Protein AF-A0A933QBC9-F1 (afdb_monomer_lite)

Foldseek 3Di:
DVVVVVVVVVVVVVVCVVCPPVNNVVVVVVVVVVVVVVVVVVVVVVCVVVQCFDDAPNDTDGPVRLVVVLVVLVVCVVVVVDDDDLSNVQSNCCVPVNPPDDRDPPDPDDDPDDD

Structure (mmCIF, N/CA/C/O backbone):
data_AF-A0A933QBC9-F1
#
_entry.id   AF-A0A933QBC9-F1
#
loop_
_atom_site.group_PDB
_atom_site.id
_atom_site.type_symbol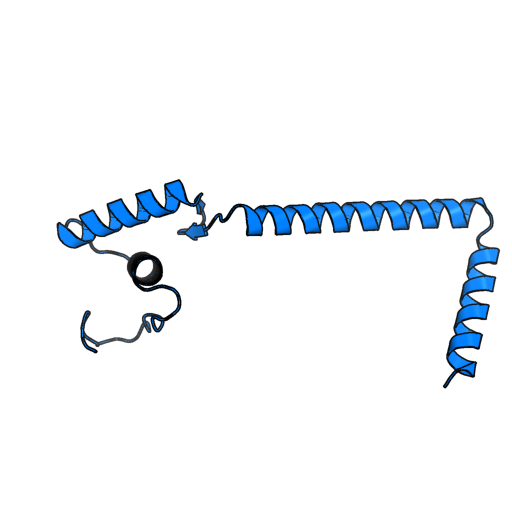
_atom_site.label_atom_id
_atom_site.label_alt_id
_atom_site.label_comp_id
_atom_site.label_asym_id
_atom_site.label_entity_id
_atom_site.label_seq_id
_atom_site.pdbx_PDB_ins_code
_atom_site.Cartn_x
_atom_site.Cartn_y
_atom_site.Cartn_z
_atom_site.occupancy
_atom_site.B_iso_or_equiv
_atom_site.auth_seq_id
_atom_site.auth_comp_id
_atom_site.auth_asym_id
_atom_site.auth_atom_id
_atom_site.pdbx_PDB_model_num
ATOM 1 N N . MET A 1 1 ? 40.484 -6.076 -9.905 1.00 56.25 1 MET A N 1
ATOM 2 C CA . MET A 1 1 ? 39.014 -5.881 -9.936 1.00 56.25 1 MET A CA 1
ATOM 3 C C . MET A 1 1 ? 38.585 -4.554 -10.576 1.00 56.25 1 MET A C 1
ATOM 5 O O . MET A 1 1 ? 37.395 -4.387 -10.779 1.00 56.25 1 MET A O 1
ATOM 9 N N . SER A 1 2 ? 39.507 -3.646 -10.932 1.00 67.56 2 SER A N 1
ATOM 10 C CA . SER A 1 2 ? 39.211 -2.350 -11.572 1.00 67.56 2 SER A CA 1
ATOM 11 C C . SER A 1 2 ? 39.037 -2.433 -13.094 1.00 67.56 2 SER A C 1
ATOM 13 O O . SER A 1 2 ? 38.033 -1.966 -13.609 1.00 67.56 2 SER A O 1
A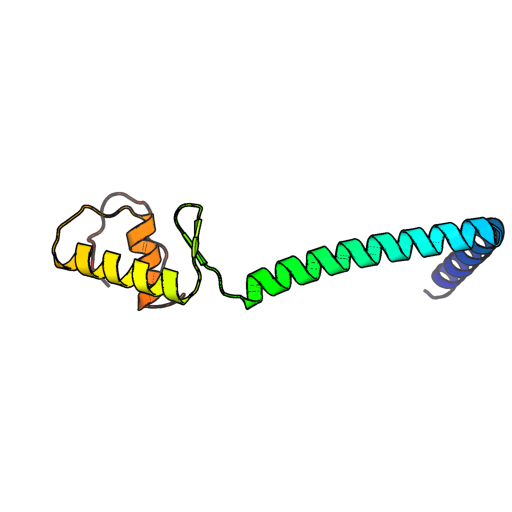TOM 15 N N . ALA A 1 3 ? 39.924 -3.147 -13.797 1.00 73.94 3 ALA A N 1
ATOM 16 C CA . ALA A 1 3 ? 39.952 -3.167 -15.268 1.00 73.94 3 ALA A CA 1
ATOM 17 C C . ALA A 1 3 ? 38.644 -3.630 -15.942 1.00 73.94 3 ALA A C 1
ATOM 19 O O . ALA A 1 3 ? 38.320 -3.192 -17.040 1.00 73.94 3 ALA A O 1
ATOM 20 N N . TRP A 1 4 ? 37.877 -4.506 -15.287 1.00 79.88 4 TRP A N 1
ATOM 21 C CA . TRP A 1 4 ? 36.575 -4.942 -15.793 1.00 79.88 4 TRP A CA 1
ATOM 22 C C . TRP A 1 4 ? 35.519 -3.834 -15.669 1.00 79.88 4 TRP A C 1
ATOM 24 O O . TRP A 1 4 ? 34.773 -3.604 -16.612 1.00 79.88 4 TRP A O 1
ATOM 34 N N . PHE A 1 5 ? 35.492 -3.100 -14.551 1.00 77.75 5 PHE A N 1
ATOM 35 C CA . PHE A 1 5 ? 34.602 -1.946 -14.373 1.00 77.75 5 PHE A CA 1
ATOM 36 C C . PHE A 1 5 ? 34.944 -0.806 -15.336 1.00 77.75 5 PHE A C 1
ATOM 38 O O . PHE A 1 5 ? 34.040 -0.211 -15.918 1.00 77.75 5 PHE A O 1
ATOM 45 N N . ASP A 1 6 ? 36.235 -0.554 -15.547 1.00 82.38 6 ASP A N 1
ATOM 46 C CA . ASP A 1 6 ? 36.709 0.479 -16.470 1.00 82.38 6 ASP A CA 1
ATOM 47 C C . ASP A 1 6 ? 36.311 0.155 -17.922 1.00 82.38 6 ASP A C 1
ATOM 49 O O . ASP A 1 6 ? 35.826 1.027 -18.644 1.00 82.38 6 ASP A O 1
ATOM 53 N N . ALA A 1 7 ? 36.416 -1.120 -18.323 1.00 82.88 7 ALA A N 1
ATOM 54 C CA . ALA A 1 7 ? 35.992 -1.587 -19.642 1.00 82.88 7 ALA A CA 1
ATOM 55 C C . ALA A 1 7 ? 34.479 -1.428 -19.860 1.00 82.88 7 ALA A C 1
ATOM 57 O O . ALA A 1 7 ? 34.056 -0.959 -20.915 1.00 82.88 7 ALA A O 1
ATOM 58 N N . TRP A 1 8 ? 33.654 -1.754 -18.859 1.00 84.88 8 TRP A N 1
ATOM 59 C CA . TRP A 1 8 ? 32.207 -1.526 -18.942 1.00 84.88 8 TRP A CA 1
ATOM 60 C C . TRP A 1 8 ? 31.850 -0.041 -18.993 1.00 84.88 8 TRP A C 1
ATOM 62 O O . TRP A 1 8 ? 30.967 0.340 -19.758 1.00 84.88 8 TRP A O 1
ATOM 72 N N . GLY A 1 9 ? 32.546 0.801 -18.226 1.00 84.00 9 GLY A N 1
ATOM 73 C CA . GLY A 1 9 ? 32.350 2.250 -18.255 1.00 84.00 9 GLY A CA 1
ATOM 74 C C . GLY A 1 9 ? 32.628 2.851 -19.634 1.00 84.00 9 GLY A C 1
ATOM 75 O O . GLY A 1 9 ? 31.824 3.641 -20.129 1.00 84.00 9 GLY A O 1
ATOM 76 N N . GLN A 1 10 ? 33.717 2.429 -20.286 1.00 85.00 10 GLN A N 1
ATOM 77 C CA . GLN A 1 10 ? 34.047 2.858 -21.650 1.00 85.00 10 GLN A CA 1
ATOM 78 C C . GLN A 1 10 ? 32.997 2.404 -22.668 1.00 85.00 10 GLN A C 1
ATOM 80 O O . GLN A 1 10 ? 32.510 3.222 -23.444 1.00 85.00 10 GLN A O 1
ATOM 85 N N . LEU A 1 11 ? 32.574 1.139 -22.609 1.00 87.69 11 LEU A N 1
ATOM 86 C CA . LEU A 1 11 ? 31.583 0.570 -23.531 1.00 87.69 11 LEU A CA 1
ATOM 87 C C . LEU A 1 11 ? 30.214 1.262 -23.408 1.00 87.69 11 LEU A C 1
ATOM 89 O O . LEU A 1 11 ? 29.559 1.553 -24.409 1.00 87.69 11 LEU A O 1
ATOM 93 N N . ILE A 1 12 ? 29.801 1.583 -22.178 1.00 85.56 12 ILE A N 1
ATOM 94 C CA . ILE A 1 12 ? 28.576 2.347 -21.907 1.00 85.56 12 ILE A CA 1
ATOM 95 C C . ILE A 1 12 ? 28.713 3.785 -22.413 1.00 85.56 12 ILE A C 1
ATOM 97 O O . ILE A 1 12 ? 27.760 4.313 -22.980 1.00 85.56 12 ILE A O 1
ATOM 101 N N . GLY A 1 13 ? 29.880 4.412 -22.240 1.00 82.44 13 GLY A N 1
ATOM 102 C CA . GLY A 1 13 ? 30.153 5.759 -22.740 1.00 82.44 13 GLY A CA 1
ATOM 103 C C . GLY A 1 13 ? 30.102 5.843 -24.266 1.00 82.44 13 GLY A C 1
ATOM 104 O O . GLY A 1 13 ? 29.428 6.712 -24.817 1.00 82.44 13 GLY A O 1
ATOM 105 N N . GLU A 1 14 ? 30.748 4.914 -24.967 1.00 86.06 14 GLU A N 1
ATOM 106 C CA . GLU A 1 14 ? 30.728 4.851 -26.433 1.00 86.06 14 GLU A CA 1
ATOM 107 C C . GLU A 1 14 ? 29.319 4.596 -26.974 1.00 86.06 14 GLU A C 1
ATOM 109 O O . GLU A 1 14 ? 28.860 5.295 -27.883 1.00 86.06 14 GLU A O 1
ATOM 114 N N . TRP A 1 15 ? 28.588 3.661 -26.363 1.00 87.38 15 TRP A N 1
ATOM 115 C CA . TRP A 1 15 ? 27.182 3.430 -26.681 1.00 87.38 15 TRP A CA 1
ATOM 116 C C . TRP A 1 15 ? 26.332 4.682 -26.427 1.00 87.38 15 TRP A C 1
ATOM 118 O O . TRP A 1 15 ? 25.535 5.074 -27.282 1.00 87.38 15 TRP A O 1
ATOM 128 N N . TRP A 1 16 ? 26.547 5.361 -25.299 1.00 84.81 16 TRP A N 1
ATOM 129 C CA . TRP A 1 16 ? 25.858 6.602 -24.958 1.00 84.81 16 TRP A CA 1
ATOM 130 C C . TRP A 1 16 ? 26.088 7.681 -26.019 1.00 84.81 16 TRP A C 1
ATOM 132 O O . TRP A 1 16 ? 25.141 8.318 -26.481 1.00 84.81 16 TRP A O 1
ATOM 142 N N . HIS A 1 17 ? 27.330 7.859 -26.468 1.00 82.50 17 HIS A N 1
ATOM 143 C CA . HIS A 1 17 ? 27.669 8.800 -27.535 1.00 82.50 17 HIS A CA 1
ATOM 144 C C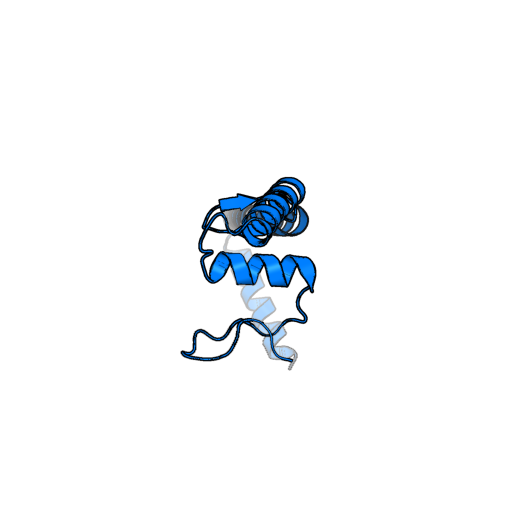 . HIS A 1 17 ? 27.103 8.393 -28.906 1.00 82.50 17 HIS A C 1
ATOM 146 O O . HIS A 1 17 ? 26.716 9.272 -29.678 1.00 82.50 17 HIS A O 1
ATOM 152 N N . SER A 1 18 ? 26.962 7.091 -29.184 1.00 86.06 18 SER A N 1
ATOM 153 C CA . SER A 1 18 ? 26.407 6.579 -30.449 1.00 86.06 18 SER A CA 1
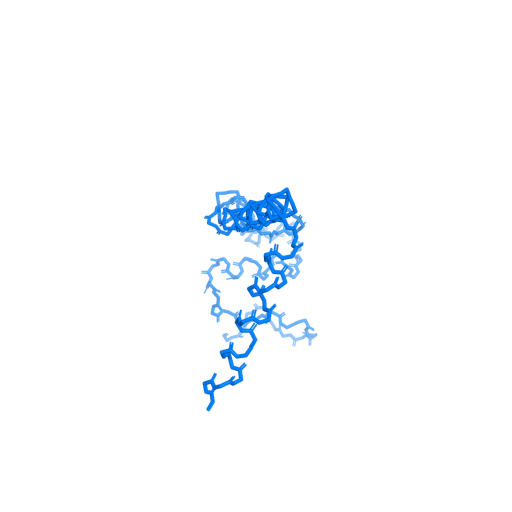ATOM 154 C C . SER A 1 18 ? 24.929 6.929 -30.681 1.00 86.06 18 SER A C 1
ATOM 156 O O . SER A 1 18 ? 24.485 7.012 -31.824 1.00 86.06 18 SER A O 1
ATOM 158 N N . LEU A 1 19 ? 24.173 7.202 -29.613 1.00 78.25 19 LEU A N 1
ATOM 159 C CA . LEU A 1 19 ? 22.753 7.577 -29.670 1.00 78.25 19 LEU A CA 1
ATOM 160 C C . LEU A 1 19 ? 22.509 8.991 -30.236 1.00 78.25 19 LEU A C 1
ATOM 162 O O . LEU A 1 19 ? 21.378 9.329 -30.596 1.00 78.25 19 LEU A O 1
ATOM 166 N N . GLY A 1 20 ? 23.552 9.828 -30.314 1.00 83.25 20 GLY A N 1
ATOM 167 C CA . GLY A 1 20 ? 23.456 11.229 -30.728 1.00 83.25 20 GLY A CA 1
ATOM 168 C C . GLY A 1 20 ? 22.670 12.117 -29.748 1.00 83.25 20 GLY A C 1
ATOM 169 O O . GLY A 1 20 ? 22.028 11.646 -28.811 1.00 83.25 20 GLY A O 1
ATOM 170 N N . LEU A 1 21 ? 22.691 13.438 -29.968 1.00 81.88 21 LEU A N 1
ATOM 171 C CA . LEU A 1 21 ? 22.093 14.421 -29.043 1.00 81.88 21 LEU A CA 1
ATOM 172 C C . LEU A 1 21 ? 20.586 14.209 -28.804 1.00 81.88 21 LEU A C 1
ATOM 174 O O . LEU A 1 21 ? 20.116 14.384 -27.684 1.00 81.88 21 LEU A O 1
ATOM 178 N N . ARG A 1 22 ? 19.823 13.812 -29.834 1.00 82.19 22 ARG A N 1
ATOM 179 C CA . ARG A 1 22 ? 18.381 13.527 -29.692 1.00 82.19 22 ARG A CA 1
ATOM 180 C C . ARG A 1 22 ? 18.115 12.244 -28.907 1.00 82.19 22 ARG A C 1
ATOM 182 O O . ARG A 1 22 ? 17.322 12.282 -27.975 1.00 82.19 22 ARG A O 1
ATOM 189 N N . GLY A 1 23 ? 18.804 11.146 -29.231 1.00 82.44 23 GLY A N 1
ATOM 190 C CA . GLY A 1 23 ? 18.615 9.866 -28.542 1.00 82.44 23 GLY A CA 1
ATOM 191 C C . GLY A 1 23 ? 19.007 9.932 -27.065 1.00 82.44 23 GLY A C 1
ATOM 192 O O . GLY A 1 23 ? 18.302 9.393 -26.215 1.00 82.44 23 GLY A O 1
ATOM 193 N N . GLN A 1 24 ? 20.073 10.671 -26.739 1.00 86.81 24 GLN A N 1
ATOM 194 C CA . GLN A 1 24 ? 20.453 10.949 -25.351 1.00 86.81 24 GLN A CA 1
ATOM 195 C C . GLN A 1 24 ? 19.386 11.759 -24.606 1.00 86.81 24 GLN A C 1
ATOM 197 O O . GLN A 1 24 ? 19.086 11.456 -23.453 1.00 86.81 24 GLN A O 1
ATOM 202 N N . ASN A 1 25 ? 18.804 12.775 -25.251 1.00 87.88 25 ASN A N 1
ATOM 203 C CA . ASN A 1 25 ? 17.782 13.618 -24.632 1.00 87.88 25 ASN A CA 1
ATOM 204 C C . ASN A 1 25 ? 16.475 12.845 -24.379 1.00 87.88 25 ASN A C 1
ATOM 206 O O . ASN A 1 25 ? 15.895 12.957 -23.301 1.00 87.88 25 ASN A O 1
ATOM 210 N N . ASP A 1 26 ? 16.050 12.003 -25.324 1.00 87.94 26 ASP A N 1
ATOM 211 C CA . ASP A 1 26 ? 14.867 11.143 -25.168 1.00 87.94 26 ASP A CA 1
ATOM 212 C C . ASP A 1 26 ? 15.070 10.090 -24.062 1.00 87.94 26 ASP A C 1
ATOM 214 O O . ASP A 1 26 ? 14.169 9.831 -23.256 1.00 87.94 26 ASP A O 1
ATOM 218 N N . LEU A 1 27 ? 16.277 9.523 -23.949 1.00 87.62 27 LEU A N 1
ATOM 219 C CA . LEU A 1 27 ? 16.635 8.629 -22.844 1.00 87.62 27 LEU A CA 1
ATOM 220 C C . LEU A 1 27 ? 16.638 9.354 -21.494 1.00 87.62 27 LEU A C 1
ATOM 222 O O . LEU A 1 27 ? 16.095 8.844 -20.516 1.00 87.62 27 LEU A O 1
ATOM 226 N N . TRP A 1 28 ? 17.174 10.571 -21.428 1.00 89.19 28 TRP A N 1
ATOM 227 C CA . TRP A 1 28 ? 17.112 11.380 -20.210 1.00 89.19 28 TRP A CA 1
ATOM 228 C C . TRP A 1 28 ? 15.679 11.705 -19.795 1.00 89.19 28 TRP A C 1
ATOM 230 O O . TRP A 1 28 ? 15.335 11.587 -18.617 1.00 89.19 28 TRP A O 1
ATOM 240 N N . LEU A 1 29 ? 14.825 12.062 -20.756 1.00 90.56 29 LEU A N 1
ATOM 241 C CA . LEU A 1 29 ? 13.410 12.324 -20.509 1.00 90.56 29 LEU A CA 1
ATOM 242 C C . LEU A 1 29 ? 12.690 11.077 -19.996 1.00 90.56 29 LEU A C 1
ATOM 244 O O . LEU A 1 29 ? 11.939 11.162 -19.026 1.00 90.56 29 LEU A O 1
ATOM 248 N N . THR A 1 30 ? 12.931 9.914 -20.601 1.00 90.62 30 THR A N 1
ATOM 249 C CA . THR A 1 30 ? 12.320 8.653 -20.151 1.00 90.62 30 THR A CA 1
ATOM 250 C C . THR A 1 30 ? 12.805 8.240 -18.762 1.00 90.62 30 THR A C 1
ATOM 252 O O . THR A 1 30 ? 11.980 7.861 -17.931 1.00 90.62 30 THR A O 1
ATOM 255 N N . ILE A 1 31 ? 14.096 8.398 -18.451 1.00 93.06 31 ILE A N 1
ATOM 256 C CA . ILE A 1 31 ? 14.631 8.189 -17.094 1.00 93.06 31 ILE A CA 1
ATOM 257 C C . ILE A 1 31 ? 13.956 9.141 -16.099 1.00 93.06 31 ILE A C 1
ATOM 259 O O . ILE A 1 31 ? 13.514 8.702 -15.036 1.00 93.06 31 ILE A O 1
ATOM 263 N N . GLY A 1 32 ? 13.821 10.423 -16.449 1.00 90.31 32 GLY A N 1
ATOM 264 C CA . GLY A 1 32 ? 13.130 11.417 -15.626 1.00 90.31 32 GLY A CA 1
ATOM 265 C C . GLY A 1 32 ? 11.667 11.049 -15.364 1.00 90.31 32 GLY A C 1
ATOM 266 O O . GLY A 1 32 ? 11.203 11.114 -14.225 1.00 90.31 32 GLY A O 1
ATOM 267 N N . TRP A 1 33 ? 10.956 10.579 -16.389 1.00 93.50 33 TRP A N 1
ATOM 268 C CA . TRP A 1 33 ? 9.583 10.084 -16.265 1.00 93.50 33 TRP A CA 1
ATOM 269 C C . TRP A 1 33 ? 9.476 8.869 -15.346 1.00 93.50 33 TRP A C 1
ATOM 271 O O . TRP A 1 33 ? 8.628 8.847 -14.453 1.00 93.50 33 TRP A O 1
ATOM 281 N N . VAL A 1 34 ? 10.344 7.873 -15.519 1.00 92.94 34 VAL A N 1
ATOM 282 C CA . VAL A 1 34 ? 10.368 6.681 -14.659 1.00 92.94 34 VAL A CA 1
ATOM 283 C C . VAL A 1 34 ? 10.671 7.071 -13.211 1.00 92.94 34 VAL A C 1
ATOM 285 O O . VAL A 1 34 ? 9.988 6.607 -12.297 1.00 92.94 34 VAL A O 1
ATOM 288 N N . ALA A 1 35 ? 11.636 7.967 -12.993 1.00 91.88 35 ALA A N 1
ATOM 289 C CA . ALA A 1 35 ? 11.967 8.480 -11.668 1.00 91.88 35 ALA A CA 1
ATOM 290 C C . ALA A 1 35 ? 10.779 9.210 -11.022 1.00 91.88 35 ALA A C 1
ATOM 292 O O . ALA A 1 35 ? 10.488 8.971 -9.852 1.00 91.88 35 ALA A O 1
ATOM 293 N N . LEU A 1 36 ? 10.042 10.032 -11.778 1.00 93.44 36 LEU A N 1
ATOM 294 C CA . LEU A 1 36 ? 8.831 10.707 -11.299 1.00 93.44 36 LEU A CA 1
ATOM 295 C C . LEU A 1 36 ? 7.724 9.720 -10.915 1.00 93.44 36 LEU A C 1
ATOM 297 O O . LEU A 1 36 ? 7.098 9.881 -9.868 1.00 93.44 36 LEU A O 1
ATOM 301 N N . VAL A 1 37 ? 7.496 8.679 -11.720 1.00 93.50 37 VAL A N 1
ATOM 302 C CA . VAL A 1 37 ? 6.505 7.635 -11.413 1.00 93.50 37 VAL A CA 1
ATOM 303 C C . VAL A 1 37 ? 6.891 6.875 -10.145 1.00 93.50 37 VAL A C 1
ATOM 305 O O . VAL A 1 37 ? 6.056 6.685 -9.257 1.00 93.50 37 VAL A O 1
ATOM 308 N N . LEU A 1 38 ? 8.160 6.477 -10.024 1.00 93.00 38 LEU A N 1
ATOM 309 C CA . LEU A 1 38 ? 8.678 5.810 -8.829 1.00 93.00 38 LEU A CA 1
ATOM 310 C C . LEU A 1 38 ? 8.591 6.712 -7.596 1.00 93.00 38 LEU A C 1
ATOM 312 O O . LEU A 1 38 ? 8.214 6.241 -6.522 1.00 93.00 38 LEU A O 1
ATOM 316 N N . TRP A 1 39 ? 8.877 8.004 -7.753 1.00 93.62 39 TRP A N 1
ATOM 317 C CA . TRP A 1 39 ? 8.742 8.994 -6.694 1.00 93.62 39 TRP A CA 1
ATOM 318 C C . TRP A 1 39 ? 7.289 9.130 -6.244 1.00 93.62 39 TRP A C 1
ATOM 320 O O . TRP A 1 39 ? 7.004 8.968 -5.063 1.00 93.62 39 TRP A O 1
ATOM 330 N N . ALA A 1 40 ? 6.352 9.338 -7.172 1.00 90.19 40 ALA A N 1
ATOM 331 C CA . ALA A 1 40 ? 4.928 9.451 -6.865 1.00 90.19 40 ALA A CA 1
ATOM 332 C C . ALA A 1 40 ? 4.394 8.191 -6.166 1.00 90.19 40 ALA A C 1
ATOM 334 O O . ALA A 1 40 ? 3.683 8.281 -5.163 1.00 90.19 40 ALA A O 1
ATOM 335 N N . TRP A 1 41 ? 4.787 7.008 -6.642 1.00 92.25 41 TRP A N 1
ATOM 336 C CA . TRP A 1 41 ? 4.451 5.732 -6.014 1.00 92.25 41 TRP A CA 1
ATOM 337 C C . TRP A 1 41 ? 5.039 5.605 -4.601 1.00 92.25 41 TRP A C 1
ATOM 339 O O . TRP A 1 41 ? 4.355 5.176 -3.664 1.00 92.25 41 TRP A O 1
ATOM 349 N N . GLY A 1 42 ? 6.307 5.988 -4.441 1.00 88.94 42 GLY A N 1
ATOM 350 C CA . GLY A 1 42 ? 7.014 6.022 -3.166 1.00 88.94 42 GLY A CA 1
ATOM 351 C C . GLY A 1 42 ? 6.328 6.953 -2.174 1.00 88.94 42 GLY A C 1
ATOM 352 O O . GLY A 1 42 ? 5.926 6.504 -1.101 1.00 88.94 42 GLY A O 1
ATOM 353 N N . SER A 1 43 ? 6.100 8.210 -2.557 1.00 85.75 43 SER A N 1
ATOM 354 C CA . SER A 1 43 ? 5.379 9.211 -1.768 1.00 85.75 43 SER A CA 1
ATOM 355 C C . SER A 1 43 ? 3.973 8.748 -1.413 1.00 85.75 43 SER A C 1
ATOM 357 O O . SER A 1 43 ? 3.568 8.891 -0.268 1.00 85.75 43 SER A O 1
ATOM 359 N N . TYR A 1 44 ? 3.241 8.121 -2.334 1.00 82.44 44 TYR A N 1
ATOM 360 C CA . TYR A 1 44 ? 1.914 7.575 -2.054 1.00 82.44 44 TYR A CA 1
ATOM 361 C C . TYR A 1 44 ? 1.937 6.487 -0.975 1.00 82.44 44 TYR A C 1
ATOM 363 O O . TYR A 1 44 ? 1.114 6.491 -0.056 1.00 82.44 44 TYR A O 1
ATOM 371 N N . ARG A 1 45 ? 2.895 5.555 -1.045 1.00 78.25 45 ARG A N 1
ATOM 372 C CA . ARG A 1 45 ? 3.072 4.538 0.001 1.00 78.25 45 ARG A CA 1
ATOM 373 C C . ARG A 1 45 ? 3.534 5.144 1.319 1.00 78.25 45 ARG A C 1
ATOM 375 O O . ARG A 1 45 ? 3.060 4.713 2.369 1.00 78.25 45 ARG A O 1
ATOM 382 N N . LEU A 1 46 ? 4.429 6.127 1.267 1.00 80.06 46 LEU A N 1
ATOM 383 C CA . LEU A 1 46 ? 4.945 6.808 2.447 1.00 80.06 46 LEU A CA 1
ATO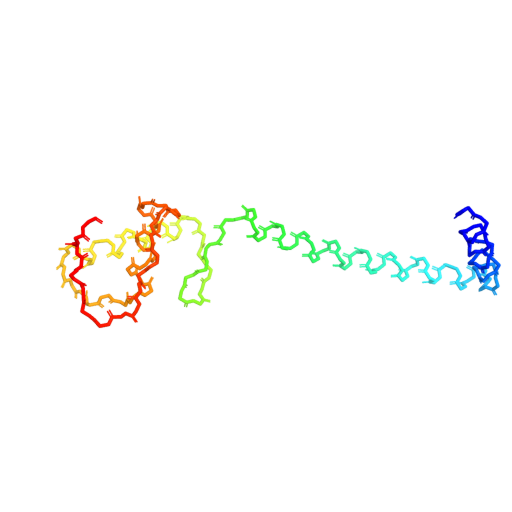M 384 C C . LEU A 1 46 ? 3.828 7.583 3.150 1.00 80.06 46 LEU A C 1
ATOM 386 O O . LEU A 1 46 ? 3.616 7.385 4.338 1.00 80.06 46 LEU A O 1
ATOM 390 N N . LEU A 1 47 ? 3.048 8.368 2.405 1.00 76.75 47 LEU A N 1
ATOM 391 C CA . LEU A 1 47 ? 1.874 9.087 2.897 1.00 76.75 47 LEU A CA 1
ATOM 392 C C . LEU A 1 47 ? 0.841 8.125 3.481 1.00 76.75 47 LEU A C 1
ATOM 394 O O . LEU A 1 47 ? 0.325 8.377 4.562 1.00 76.75 47 LEU A O 1
ATOM 398 N N . ARG A 1 48 ? 0.589 6.978 2.837 1.00 66.62 48 ARG A N 1
ATOM 399 C CA . ARG A 1 48 ? -0.291 5.938 3.397 1.00 66.62 48 ARG A CA 1
ATOM 400 C C . ARG A 1 48 ? 0.224 5.354 4.710 1.00 66.62 48 ARG A C 1
ATOM 402 O O . ARG A 1 48 ? -0.581 5.041 5.581 1.00 66.62 48 ARG A O 1
ATOM 409 N N . ARG A 1 49 ? 1.541 5.202 4.858 1.00 65.69 49 ARG A N 1
ATOM 410 C CA . ARG A 1 49 ? 2.164 4.696 6.087 1.00 65.69 49 ARG A CA 1
ATOM 411 C C . ARG A 1 49 ? 2.183 5.752 7.195 1.00 65.69 49 ARG A C 1
ATOM 413 O O . ARG A 1 49 ? 1.916 5.413 8.342 1.00 65.69 49 ARG A O 1
ATOM 420 N N . ILE A 1 50 ? 2.464 7.008 6.850 1.00 64.25 50 ILE A N 1
ATOM 421 C CA . ILE A 1 50 ? 2.537 8.146 7.780 1.00 64.25 50 ILE A CA 1
ATOM 422 C C . ILE A 1 50 ? 1.145 8.557 8.256 1.00 64.25 50 ILE A C 1
ATOM 424 O O . ILE A 1 50 ? 0.970 8.860 9.429 1.00 64.25 50 ILE A O 1
ATOM 428 N N . ALA A 1 51 ? 0.133 8.500 7.390 1.00 61.94 51 ALA A N 1
ATOM 429 C CA . ALA A 1 51 ? -1.227 8.873 7.758 1.00 61.94 51 ALA A CA 1
ATOM 430 C C . ALA A 1 51 ? -1.915 7.868 8.707 1.00 61.94 51 ALA A C 1
ATOM 432 O O . ALA A 1 51 ? -3.062 8.075 9.091 1.00 61.94 51 ALA A O 1
ATOM 433 N N . GLY A 1 52 ? -1.230 6.788 9.106 1.00 59.38 52 GLY A N 1
ATOM 434 C CA . GLY A 1 52 ? -1.651 5.938 10.222 1.00 59.38 52 GLY A CA 1
ATOM 435 C C . GLY A 1 52 ? -2.954 5.170 9.994 1.00 59.38 52 GLY A C 1
ATOM 436 O O . GLY A 1 52 ? -3.511 4.632 10.949 1.00 59.38 52 GLY A O 1
ATOM 437 N N . TYR A 1 53 ? -3.443 5.105 8.752 1.00 69.31 53 TYR A N 1
ATOM 438 C CA . TYR A 1 53 ? -4.674 4.394 8.432 1.00 69.31 53 TYR A CA 1
ATOM 439 C C . TYR A 1 53 ? -4.509 2.902 8.729 1.00 69.31 53 TYR A C 1
ATOM 441 O O . TYR A 1 53 ? -3.609 2.240 8.204 1.00 69.31 53 TYR A O 1
ATOM 449 N N . ARG A 1 54 ? -5.403 2.353 9.551 1.00 70.00 54 ARG A N 1
ATOM 450 C CA . ARG A 1 54 ? -5.443 0.921 9.863 1.00 70.00 54 ARG A CA 1
ATOM 451 C C . ARG A 1 54 ? -6.520 0.256 9.022 1.00 70.00 54 ARG A C 1
ATOM 453 O O . ARG A 1 54 ? -7.653 0.727 8.947 1.00 70.00 54 ARG A O 1
ATOM 460 N N . LYS A 1 55 ? -6.163 -0.842 8.356 1.00 72.00 55 LYS A N 1
ATOM 461 C CA . LYS A 1 55 ? -7.117 -1.629 7.572 1.00 72.00 55 LYS A CA 1
ATOM 462 C C . LYS A 1 55 ? -7.837 -2.613 8.492 1.00 72.00 55 LYS A C 1
ATOM 464 O O . LYS A 1 55 ? -7.186 -3.449 9.110 1.00 72.00 55 LYS A O 1
ATOM 469 N N . PHE A 1 56 ? -9.163 -2.550 8.532 1.00 75.62 56 PHE A N 1
ATOM 470 C CA . PHE A 1 56 ? -10.009 -3.479 9.280 1.00 75.62 56 PHE A CA 1
ATOM 471 C C . PHE A 1 56 ? -11.238 -3.849 8.439 1.00 75.62 56 PHE A C 1
ATOM 473 O O . PHE A 1 56 ? -11.824 -2.990 7.787 1.00 75.62 56 PHE A O 1
ATOM 480 N N . GLY A 1 57 ? -11.589 -5.137 8.355 1.00 70.69 57 GLY A N 1
ATOM 481 C CA . GLY A 1 57 ? -12.773 -5.588 7.599 1.00 70.69 57 GLY A CA 1
ATOM 482 C C . GLY A 1 57 ? -12.816 -5.171 6.116 1.00 70.69 57 GLY A C 1
ATOM 483 O O . GLY A 1 57 ? -13.890 -4.994 5.556 1.00 70.69 57 GLY A O 1
ATOM 484 N N . GLY A 1 58 ? -11.661 -4.951 5.475 1.00 77.38 58 GLY A N 1
ATOM 485 C CA . GLY A 1 58 ? -11.581 -4.510 4.074 1.00 77.38 58 GLY A CA 1
ATOM 486 C C . GLY A 1 58 ? -11.656 -2.993 3.853 1.00 77.38 58 GLY A C 1
ATOM 487 O O . GLY A 1 58 ? -11.361 -2.543 2.746 1.00 77.38 58 GLY A O 1
ATOM 488 N N . ARG A 1 59 ? -11.950 -2.200 4.891 1.00 80.31 59 ARG A N 1
ATOM 489 C CA . ARG A 1 59 ? -11.951 -0.729 4.851 1.00 80.31 59 ARG A CA 1
ATOM 490 C C . ARG A 1 59 ? -10.735 -0.148 5.571 1.00 80.31 59 ARG A C 1
ATOM 492 O O . ARG A 1 59 ? -10.154 -0.783 6.449 1.00 80.31 59 ARG A O 1
ATOM 499 N N . TRP A 1 60 ? -10.326 1.046 5.156 1.00 79.38 60 TRP A N 1
ATOM 500 C CA . TRP A 1 60 ? -9.276 1.815 5.820 1.00 79.38 60 TRP A CA 1
ATOM 501 C C . TRP A 1 60 ? -9.927 2.797 6.782 1.00 79.38 60 TRP A C 1
ATOM 503 O O . TRP A 1 60 ? -10.802 3.550 6.369 1.00 79.38 60 TRP A O 1
ATOM 513 N N . TYR A 1 61 ? -9.491 2.771 8.036 1.00 81.12 61 TYR A N 1
ATOM 514 C CA . TYR A 1 61 ? -9.955 3.668 9.086 1.00 81.12 61 TYR A CA 1
ATOM 515 C C . TYR A 1 61 ? -8.823 4.611 9.469 1.00 81.12 61 TYR A C 1
ATOM 517 O O . TYR A 1 61 ? -7.679 4.171 9.629 1.00 81.12 61 TYR A O 1
ATOM 525 N N . SER A 1 62 ? -9.128 5.901 9.602 1.00 81.81 62 SER A N 1
ATOM 526 C CA . SER A 1 62 ? -8.221 6.852 10.253 1.00 81.81 62 SER A CA 1
ATOM 527 C C . SER A 1 62 ? -8.000 6.454 11.715 1.00 81.81 62 SER A C 1
ATOM 529 O O . SER A 1 62 ? -8.761 5.660 12.268 1.00 81.81 62 SER A O 1
ATOM 531 N N . ALA A 1 63 ? -6.973 7.005 12.367 1.00 80.25 63 ALA A N 1
ATOM 532 C CA . ALA A 1 63 ? -6.702 6.702 13.775 1.00 80.25 63 ALA A CA 1
ATOM 533 C C . ALA A 1 63 ? -7.934 6.951 14.670 1.00 80.25 63 ALA A C 1
ATOM 535 O O . ALA A 1 63 ? -8.322 6.075 15.437 1.00 80.25 63 ALA A O 1
ATOM 536 N N . VAL A 1 64 ? -8.611 8.090 14.482 1.00 83.38 64 VAL A N 1
ATOM 537 C CA . VAL A 1 64 ? -9.802 8.476 15.258 1.00 83.38 64 VAL A CA 1
ATOM 538 C C . VAL A 1 64 ? -10.990 7.554 14.976 1.00 83.38 64 VAL A C 1
ATOM 540 O O . VAL A 1 64 ? -11.702 7.148 15.893 1.00 83.38 64 VAL A O 1
ATOM 543 N N . GLU A 1 65 ? -11.226 7.200 13.711 1.00 84.69 65 GLU A N 1
ATOM 544 C CA . GLU A 1 65 ? -12.313 6.278 13.359 1.00 84.69 65 GLU A CA 1
ATOM 545 C C . GLU A 1 65 ? -12.044 4.864 13.875 1.00 84.69 65 GLU A C 1
ATOM 547 O O . GLU A 1 65 ? -12.969 4.181 14.313 1.00 84.69 65 GLU A O 1
ATOM 552 N N . TYR A 1 66 ? -10.782 4.432 13.845 1.00 85.94 66 TYR A N 1
ATOM 553 C CA . TYR A 1 66 ? -10.371 3.135 14.361 1.00 85.94 66 TYR A CA 1
ATOM 554 C C . TYR A 1 66 ? -10.551 3.062 15.882 1.00 85.94 66 TYR A C 1
ATOM 556 O O . TYR A 1 66 ? -11.080 2.074 16.381 1.00 85.94 66 TYR A O 1
ATOM 564 N N . GLU A 1 67 ? -10.184 4.113 16.618 1.00 85.38 67 GLU A N 1
ATOM 565 C CA . GLU A 1 67 ? -10.418 4.202 18.066 1.00 85.38 67 GLU A CA 1
ATOM 566 C C . GLU A 1 67 ? -11.908 4.145 18.412 1.00 85.38 67 GLU A C 1
ATOM 568 O O . GLU A 1 67 ? -12.310 3.345 19.258 1.00 85.38 67 GLU A O 1
ATOM 573 N N . ARG A 1 68 ? -12.748 4.911 17.702 1.00 88.25 68 ARG A N 1
ATOM 574 C CA . ARG A 1 68 ? -14.210 4.865 17.883 1.00 88.25 68 ARG A CA 1
ATOM 575 C C . ARG A 1 68 ? -14.776 3.474 17.612 1.00 88.25 68 ARG A C 1
ATOM 577 O O . ARG A 1 68 ? -15.608 2.995 18.376 1.00 88.25 68 ARG A O 1
ATOM 584 N N . LEU A 1 69 ? -14.311 2.809 16.553 1.00 87.94 69 LEU A N 1
ATOM 585 C CA . LEU A 1 69 ? -14.725 1.443 16.232 1.00 87.94 69 LEU A CA 1
ATOM 586 C C . LEU A 1 69 ? -14.358 0.467 17.359 1.00 87.94 69 LEU A C 1
ATOM 588 O O . LEU A 1 69 ? -15.188 -0.350 17.753 1.00 87.94 69 LEU A O 1
ATOM 592 N N . MET A 1 70 ? -13.136 0.557 17.892 1.00 88.44 70 MET A N 1
ATOM 593 C CA . MET A 1 70 ? -12.694 -0.297 18.998 1.00 88.44 70 MET A CA 1
ATOM 594 C C . MET A 1 70 ? -13.488 -0.035 20.282 1.00 88.44 70 MET A C 1
ATOM 596 O O . MET A 1 70 ? -13.782 -0.984 21.006 1.00 88.44 70 MET A O 1
ATOM 600 N N . GLN A 1 71 ? -13.878 1.216 20.546 1.00 89.19 71 GLN A N 1
ATOM 601 C CA . GLN A 1 71 ? -14.724 1.559 21.690 1.00 89.19 71 GLN A CA 1
ATOM 602 C C . GLN A 1 71 ? -16.126 0.942 21.573 1.00 89.19 71 GLN A C 1
ATOM 604 O O . GLN A 1 71 ? -16.589 0.315 22.521 1.00 89.19 71 GLN A O 1
ATOM 609 N N . VAL A 1 72 ? -16.766 1.038 20.403 1.00 88.12 72 VAL A N 1
ATOM 610 C CA . VAL A 1 72 ? -18.080 0.412 20.167 1.00 88.12 72 VAL A CA 1
ATOM 611 C C . VAL A 1 72 ? -17.996 -1.108 20.306 1.00 88.12 72 VAL A C 1
ATOM 613 O O . VAL A 1 72 ? -18.826 -1.711 20.981 1.00 88.12 72 VAL A O 1
ATOM 616 N N . LEU A 1 73 ? -16.961 -1.734 19.731 1.00 87.56 73 LEU A N 1
ATOM 617 C CA . LEU A 1 73 ? -16.744 -3.174 19.891 1.00 87.56 73 LEU A CA 1
ATOM 618 C C . LEU A 1 73 ? -16.560 -3.547 21.366 1.00 87.56 73 LEU A C 1
ATOM 620 O O . LEU A 1 73 ? -17.135 -4.528 21.824 1.00 87.56 73 LEU A O 1
ATOM 624 N N . TRP A 1 74 ? -15.805 -2.761 22.132 1.00 86.50 74 TRP A N 1
ATOM 625 C CA . TRP A 1 74 ? -15.621 -2.994 23.564 1.00 86.50 74 TRP A CA 1
ATOM 626 C C . TRP A 1 74 ? -16.941 -2.934 24.345 1.00 86.50 74 TRP A C 1
ATOM 628 O O . TRP A 1 74 ? -17.215 -3.813 25.166 1.00 86.50 74 TRP A O 1
ATOM 638 N N . GLU A 1 75 ? -17.772 -1.931 24.067 1.00 87.00 75 GLU A N 1
ATOM 639 C CA . GLU A 1 75 ? -19.093 -1.779 24.683 1.00 87.00 75 GLU A CA 1
ATOM 640 C C . GLU A 1 75 ? -20.024 -2.946 24.325 1.00 87.00 75 GLU A C 1
ATOM 642 O O . GLU A 1 75 ? -20.693 -3.493 25.206 1.00 87.00 75 GLU A O 1
ATOM 647 N N . ASP A 1 76 ? -20.009 -3.395 23.068 1.00 85.69 76 ASP A N 1
ATOM 648 C CA . ASP A 1 76 ? -20.767 -4.567 22.620 1.00 85.69 76 ASP A CA 1
ATOM 649 C C . ASP A 1 76 ? -20.302 -5.860 23.311 1.00 85.69 76 ASP A C 1
ATOM 651 O O . ASP A 1 76 ? -21.136 -6.719 23.620 1.00 85.69 76 ASP A O 1
ATOM 655 N N . GLN A 1 77 ? -18.998 -5.988 23.605 1.00 82.56 77 GLN A N 1
ATOM 656 C CA . GLN A 1 77 ? -18.449 -7.117 24.366 1.00 82.56 77 GLN A CA 1
ATOM 657 C C . GLN A 1 77 ? -18.982 -7.146 25.792 1.00 82.56 77 GLN A C 1
ATOM 659 O O . GLN A 1 77 ? -19.437 -8.187 26.263 1.00 82.56 77 GLN A O 1
ATOM 664 N N . GLN A 1 78 ? -18.891 -6.006 26.478 1.00 82.44 78 GLN A N 1
ATOM 665 C CA . GLN A 1 78 ? -19.264 -5.872 27.885 1.00 82.44 78 GLN A CA 1
ATOM 666 C C . GLN A 1 78 ? -20.764 -6.062 28.078 1.00 82.44 78 GLN A C 1
ATOM 668 O O . GLN A 1 78 ? -21.196 -6.719 29.021 1.00 82.44 78 GLN A O 1
ATOM 673 N N . ALA A 1 79 ? -21.561 -5.534 27.151 1.00 83.00 79 ALA A N 1
ATOM 674 C CA . ALA A 1 79 ? -23.007 -5.670 27.189 1.00 83.00 79 ALA A CA 1
ATOM 675 C C . ALA A 1 79 ? -23.505 -7.046 26.707 1.00 83.00 79 ALA A C 1
ATOM 677 O O . ALA A 1 79 ? -24.708 -7.296 26.751 1.00 83.00 79 ALA A O 1
ATOM 678 N N . GLY A 1 80 ? -22.621 -7.922 26.206 1.00 79.25 80 GLY A N 1
ATOM 679 C CA . GLY A 1 80 ? -22.992 -9.237 25.675 1.00 79.25 80 GLY A CA 1
ATOM 680 C C . GLY A 1 80 ? -23.975 -9.172 24.501 1.00 79.25 80 GLY A C 1
ATOM 681 O O . GLY A 1 80 ? -24.688 -10.137 24.236 1.00 79.25 80 GLY A O 1
ATOM 682 N N . LYS A 1 81 ? -24.043 -8.031 23.801 1.00 78.00 81 LYS A N 1
ATOM 683 C CA . LYS A 1 81 ? -25.078 -7.753 22.791 1.00 78.00 81 LYS A CA 1
ATOM 684 C C . LYS A 1 81 ? -24.912 -8.583 21.523 1.00 78.00 81 LYS A C 1
ATOM 686 O O . LYS A 1 81 ? -25.880 -8.776 20.789 1.00 78.00 81 LYS A O 1
ATOM 691 N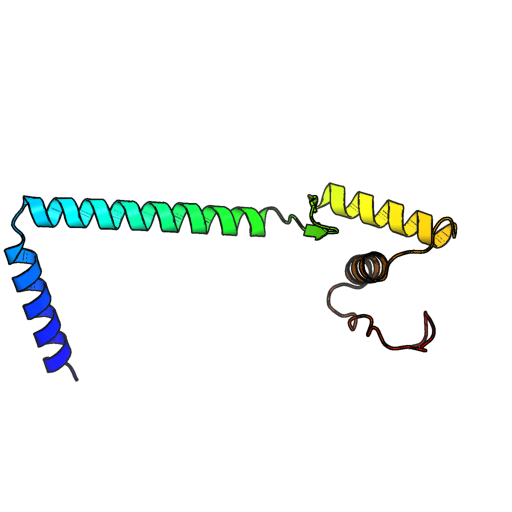 N . ARG A 1 82 ? -23.689 -9.037 21.232 1.00 80.06 82 ARG A N 1
ATOM 692 C CA . ARG A 1 82 ? -23.361 -9.710 19.973 1.00 80.06 82 ARG A CA 1
ATOM 693 C C . ARG A 1 82 ? -22.237 -10.725 20.132 1.00 80.06 82 ARG A C 1
ATOM 695 O O . ARG A 1 82 ? -21.258 -10.486 20.834 1.00 80.06 82 ARG A O 1
ATOM 702 N N . VAL A 1 83 ? -22.337 -11.825 19.387 1.00 75.62 83 VAL A N 1
ATOM 703 C CA . VAL A 1 83 ? -21.209 -12.737 19.166 1.00 75.62 83 VAL A CA 1
ATOM 704 C C . VAL A 1 83 ? -20.212 -12.061 18.221 1.00 75.62 83 VAL A C 1
ATOM 706 O O . VAL A 1 83 ? -20.556 -11.686 17.097 1.00 75.62 83 VAL A O 1
ATOM 709 N N . MET A 1 84 ? -18.978 -11.879 18.688 1.00 80.12 84 MET A N 1
ATOM 710 C CA . MET A 1 84 ? -17.904 -11.284 17.894 1.00 80.12 84 MET A CA 1
ATOM 711 C C . MET A 1 84 ? -17.214 -12.304 17.002 1.00 80.12 84 MET A C 1
ATOM 713 O O . MET A 1 84 ? -16.994 -13.455 17.385 1.00 80.12 84 MET A O 1
ATOM 717 N N . SER A 1 85 ? -16.793 -11.846 15.829 1.00 81.56 85 SER A N 1
ATOM 718 C CA . SER A 1 85 ? -15.900 -12.614 14.972 1.00 81.56 85 SER A CA 1
ATOM 719 C C . SER A 1 85 ? -14.489 -12.692 15.566 1.00 81.56 85 SER A C 1
ATOM 721 O O . SER A 1 85 ? -14.051 -11.830 16.332 1.00 81.56 85 SER A O 1
ATOM 723 N N . HIS A 1 86 ? -13.728 -13.712 15.167 1.00 78.44 86 HIS A N 1
ATOM 724 C CA . HIS A 1 86 ? -12.323 -13.846 15.570 1.00 78.44 86 HIS A CA 1
ATOM 725 C C . HIS A 1 86 ? -11.466 -12.633 15.181 1.00 78.44 86 HIS A C 1
ATOM 727 O O . HIS A 1 86 ? -10.605 -12.220 15.956 1.00 78.44 86 HIS A O 1
ATOM 733 N N . ALA A 1 87 ? -11.722 -12.035 14.014 1.00 79.44 87 ALA A N 1
ATOM 734 C CA . ALA A 1 87 ? -10.994 -10.856 13.554 1.00 79.44 87 ALA A CA 1
ATOM 735 C C . ALA A 1 87 ? -11.239 -9.633 14.456 1.00 79.44 87 ALA A C 1
ATOM 737 O O . ALA A 1 87 ? -10.304 -8.888 14.747 1.00 79.44 87 ALA A O 1
ATOM 738 N N . GLU A 1 88 ? -12.472 -9.448 14.938 1.00 82.88 88 GLU A N 1
ATOM 739 C CA . GLU A 1 88 ? -12.837 -8.370 15.869 1.00 82.88 88 GLU A CA 1
ATOM 740 C C . GLU A 1 88 ? -12.153 -8.542 17.225 1.00 82.88 88 GLU A C 1
ATOM 742 O O . GLU A 1 88 ? -11.539 -7.601 17.726 1.00 82.88 88 GLU A O 1
ATOM 747 N N . LEU A 1 89 ? -12.165 -9.760 17.775 1.00 81.50 89 LEU A N 1
ATOM 748 C CA . LEU A 1 89 ? -11.488 -10.064 19.038 1.00 81.50 89 LEU A CA 1
ATOM 749 C C . LEU A 1 89 ? -9.972 -9.862 18.944 1.00 81.50 89 LEU A C 1
ATOM 751 O O . LEU A 1 89 ? -9.357 -9.324 19.866 1.00 81.50 89 LEU A O 1
ATOM 755 N N . GLN A 1 90 ? -9.356 -10.274 17.833 1.00 82.06 90 GLN A N 1
ATOM 756 C CA . GLN A 1 90 ? -7.924 -10.088 17.617 1.00 82.06 90 GLN A CA 1
ATOM 757 C C . GLN A 1 90 ? -7.555 -8.603 17.507 1.00 82.06 90 GLN A C 1
ATOM 759 O O . GLN A 1 90 ? -6.588 -8.170 18.137 1.00 82.06 90 GLN A O 1
ATOM 764 N N . ALA A 1 91 ? -8.330 -7.818 16.753 1.00 81.81 91 ALA A N 1
ATOM 765 C CA . ALA A 1 91 ? -8.101 -6.383 16.605 1.00 81.81 91 ALA A CA 1
ATOM 766 C C . ALA A 1 91 ? -8.275 -5.628 17.928 1.00 81.81 91 ALA A C 1
ATOM 768 O O . ALA A 1 91 ? -7.456 -4.766 18.251 1.00 81.81 91 ALA A O 1
ATOM 769 N N . LEU A 1 92 ? -9.279 -6.003 18.725 1.00 83.94 92 LEU A N 1
ATOM 770 C CA . LEU A 1 92 ? -9.528 -5.422 20.041 1.00 83.94 92 LEU A CA 1
ATOM 771 C C . LEU A 1 92 ? -8.407 -5.760 21.042 1.00 83.94 92 LEU A C 1
ATOM 773 O O . LEU A 1 92 ? -7.958 -4.885 21.785 1.00 83.94 92 LEU A O 1
ATOM 777 N N . ARG A 1 93 ? -7.865 -6.988 21.016 1.00 77.81 93 ARG A N 1
ATOM 778 C CA . ARG A 1 93 ? -6.678 -7.347 21.820 1.00 77.81 93 ARG A CA 1
ATOM 779 C C . ARG A 1 93 ? -5.428 -6.585 21.390 1.00 77.81 93 ARG A C 1
ATOM 781 O O . ARG A 1 93 ? -4.736 -6.051 22.252 1.00 77.81 93 ARG A O 1
ATOM 788 N N . GLN A 1 94 ? -5.149 -6.508 20.086 1.00 80.31 94 GLN A N 1
ATOM 789 C CA . GLN A 1 94 ? -4.018 -5.729 19.565 1.00 80.31 94 GLN A CA 1
ATOM 790 C C . GLN A 1 94 ? -4.133 -4.245 19.915 1.00 80.31 94 GLN A C 1
ATOM 792 O O . GLN A 1 94 ? -3.124 -3.598 20.182 1.00 80.31 94 GLN A O 1
ATOM 797 N N . PHE A 1 95 ? -5.352 -3.701 19.926 1.00 81.94 95 PHE A N 1
ATOM 798 C CA . PHE A 1 95 ? -5.592 -2.324 20.339 1.00 81.94 95 PHE A CA 1
ATOM 799 C C . PHE A 1 95 ? -5.286 -2.110 21.827 1.00 81.94 95 PHE A C 1
ATOM 801 O O . PHE A 1 95 ? -4.626 -1.135 22.171 1.00 81.94 95 PHE A O 1
ATOM 808 N N . ARG A 1 96 ? -5.704 -3.034 22.701 1.00 77.69 96 ARG A N 1
ATOM 809 C CA . ARG A 1 96 ? -5.575 -2.877 24.158 1.00 77.69 96 ARG A CA 1
ATOM 810 C C . ARG A 1 96 ? -4.186 -3.191 24.713 1.00 77.69 96 ARG A C 1
ATOM 812 O O . ARG A 1 96 ? -3.715 -2.505 25.611 1.00 77.69 96 ARG A O 1
ATOM 819 N N . TYR A 1 97 ? -3.559 -4.248 24.214 1.00 75.69 97 TYR A N 1
ATOM 820 C CA . TYR A 1 97 ? -2.325 -4.806 24.777 1.00 75.69 97 TYR A CA 1
ATOM 821 C C . TYR A 1 97 ? -1.116 -4.640 23.840 1.00 75.69 97 TYR A C 1
ATOM 823 O O . TYR A 1 97 ? -0.006 -5.058 24.171 1.00 75.69 97 TYR A O 1
ATOM 831 N N . GLY A 1 98 ? -1.314 -4.033 22.667 1.00 68.12 98 GLY A N 1
ATOM 832 C CA . GLY A 1 98 ? -0.265 -3.816 21.675 1.00 68.12 98 GLY A CA 1
ATOM 833 C C . GLY A 1 98 ? 0.174 -5.089 20.941 1.00 68.12 98 GLY A C 1
ATOM 834 O O . GLY A 1 98 ? -0.487 -6.128 20.966 1.00 68.12 98 GLY A O 1
ATOM 835 N N . ASN A 1 99 ? 1.323 -5.005 20.263 1.00 63.84 99 ASN A N 1
ATOM 836 C CA . ASN A 1 99 ? 1.887 -6.089 19.441 1.00 63.84 99 ASN A CA 1
ATOM 837 C C . ASN A 1 99 ? 2.460 -7.265 20.254 1.00 63.84 99 ASN A C 1
ATOM 839 O O . ASN A 1 99 ? 2.990 -8.210 19.677 1.00 63.84 99 ASN A O 1
ATOM 843 N N . THR A 1 100 ? 2.371 -7.209 21.579 1.00 57.09 100 THR A N 1
ATOM 844 C CA . THR A 1 100 ? 2.939 -8.200 22.499 1.00 57.09 100 THR A CA 1
ATOM 845 C C . THR A 1 100 ? 2.037 -9.427 22.683 1.00 57.09 100 THR A C 1
ATOM 847 O O . THR A 1 100 ? 2.457 -10.414 23.282 1.00 57.09 100 THR A O 1
ATOM 850 N N . VAL A 1 101 ? 0.799 -9.399 22.173 1.00 54.09 101 VAL A N 1
ATOM 851 C CA . VAL A 1 101 ? -0.163 -10.499 22.346 1.00 54.09 101 VAL A CA 1
ATOM 852 C C . VAL A 1 101 ? -0.000 -11.556 21.259 1.00 54.09 101 VAL A C 1
ATOM 854 O O . VAL A 1 101 ? -0.072 -11.253 20.066 1.00 54.09 101 VAL A O 1
ATOM 857 N N . LYS A 1 102 ? 0.156 -12.820 21.677 1.00 54.19 102 LYS A N 1
ATOM 858 C CA . LYS A 1 102 ? 0.153 -13.980 20.777 1.00 54.19 102 LYS A CA 1
ATOM 859 C C . LYS A 1 102 ? -1.142 -14.003 19.941 1.00 54.19 102 LYS A C 1
ATOM 861 O O . LYS A 1 102 ? -2.222 -13.783 20.496 1.00 54.19 102 LYS A O 1
ATOM 866 N N . PRO A 1 103 ? -1.065 -14.266 18.623 1.00 54.75 103 PRO A N 1
ATOM 867 C CA . PRO A 1 103 ? -2.252 -14.366 17.780 1.00 54.75 103 PRO A CA 1
ATOM 868 C C . PRO A 1 103 ? -3.189 -15.446 18.323 1.00 54.75 103 PRO A C 1
ATOM 870 O O . PRO A 1 103 ? -2.735 -16.491 18.788 1.00 54.75 103 PRO A O 1
ATOM 873 N N . ILE A 1 104 ? -4.498 -15.188 18.266 1.00 56.22 104 ILE A N 1
ATOM 874 C CA . ILE A 1 104 ? -5.512 -16.173 18.648 1.00 56.22 104 ILE A CA 1
ATOM 875 C C . ILE A 1 104 ? -5.398 -17.323 17.648 1.00 56.22 104 ILE A C 1
ATOM 877 O O . ILE A 1 104 ? -5.759 -17.177 16.479 1.00 56.22 104 ILE A O 1
ATOM 881 N N . ILE A 1 105 ? -4.829 -18.445 18.085 1.00 54.03 105 ILE A N 1
ATOM 882 C CA . ILE A 1 105 ? -4.720 -19.642 17.259 1.00 54.03 105 ILE A CA 1
ATOM 883 C C . ILE A 1 105 ? -6.141 -20.170 17.074 1.00 54.03 105 ILE A C 1
ATOM 885 O O . ILE A 1 105 ? -6.820 -20.505 18.040 1.00 54.03 105 ILE A O 1
ATOM 889 N N . SER A 1 106 ? -6.584 -20.226 15.819 1.00 45.44 106 SER A N 1
ATOM 890 C CA . SER A 1 106 ? -7.811 -20.901 15.392 1.00 45.44 106 SER A CA 1
ATOM 891 C C . SER A 1 106 ? -7.649 -22.412 15.609 1.00 45.44 106 SER A C 1
ATOM 893 O O . SER A 1 106 ? -7.382 -23.169 14.676 1.00 45.44 106 SER A O 1
ATOM 895 N N . GLY A 1 107 ? -7.750 -22.848 16.860 1.00 41.22 107 GLY A N 1
ATOM 896 C CA . GLY A 1 107 ? -7.651 -24.237 17.280 1.00 41.22 107 GLY A CA 1
ATOM 897 C C . GLY A 1 107 ? -8.742 -24.526 18.297 1.00 41.22 107 GLY A C 1
ATOM 898 O O . GLY A 1 107 ? -8.865 -23.831 19.300 1.00 41.22 107 GLY A O 1
ATOM 899 N N . LYS A 1 108 ? -9.573 -25.525 17.995 1.00 46.59 108 LYS A N 1
ATOM 900 C CA . LYS A 1 108 ? -10.663 -26.011 18.845 1.00 46.59 108 LYS A CA 1
ATOM 901 C C . LYS A 1 108 ? -10.190 -26.203 20.293 1.00 46.59 108 LYS A C 1
ATOM 903 O O . LYS A 1 108 ? -9.314 -27.023 20.535 1.00 46.59 108 LYS A O 1
ATOM 908 N N . GLY A 1 109 ? -10.852 -25.521 21.227 1.00 45.69 109 GLY A N 1
ATOM 909 C CA . GLY A 1 109 ? -10.808 -25.832 22.657 1.00 45.69 109 GLY A CA 1
ATOM 910 C C . GLY A 1 109 ? -9.666 -25.170 23.425 1.00 45.69 109 GLY A C 1
ATOM 911 O O . GLY A 1 109 ? -8.625 -25.771 23.647 1.00 45.69 109 GLY A O 1
ATOM 912 N N . GLY A 1 110 ? -9.897 -23.951 23.902 1.00 34.75 110 GLY A N 1
ATOM 913 C CA . GLY A 1 110 ? -9.059 -23.301 24.907 1.00 34.75 110 GLY A CA 1
ATOM 914 C C . GLY A 1 110 ? -9.767 -22.046 25.390 1.00 34.75 110 GLY A C 1
ATOM 915 O O . GLY A 1 110 ? -10.125 -21.205 24.570 1.00 34.75 110 GLY A O 1
ATOM 916 N N . GLY A 1 111 ? -10.066 -21.980 26.687 1.00 40.06 111 GLY A N 1
ATOM 917 C CA . GLY A 1 111 ? -10.887 -20.945 27.310 1.00 40.06 111 GLY A CA 1
ATOM 918 C C . GLY A 1 111 ? -10.467 -19.522 26.943 1.00 40.06 111 GLY A C 1
ATOM 919 O O . GLY A 1 111 ? -9.300 -19.222 26.711 1.00 40.06 111 GLY A O 1
ATOM 920 N N . TYR A 1 112 ? -11.465 -18.640 26.886 1.00 55.50 112 TYR A N 1
ATOM 921 C CA . TYR A 1 112 ? -11.338 -17.256 26.426 1.00 55.50 112 TYR A CA 1
ATOM 922 C C . TYR A 1 112 ? -10.421 -16.378 27.296 1.00 55.50 112 TYR A C 1
ATOM 924 O O . TYR A 1 112 ? -10.051 -15.293 26.847 1.00 55.50 112 TYR A O 1
ATOM 932 N N . PHE A 1 113 ? -10.028 -16.853 28.479 1.00 49.59 113 PHE A N 1
ATOM 933 C CA . PHE A 1 113 ? -9.085 -16.232 29.401 1.00 49.59 113 PHE A CA 1
ATOM 934 C C . PHE A 1 113 ? -8.439 -17.339 30.240 1.00 49.59 113 PHE A C 1
ATOM 936 O O . PHE A 1 113 ? -9.068 -17.822 31.170 1.00 49.59 113 PHE A O 1
ATOM 943 N N . ASP A 1 114 ? -7.227 -17.763 29.896 1.00 36.66 114 ASP A N 1
ATOM 944 C CA . ASP A 1 114 ? -6.287 -18.280 30.889 1.00 36.66 114 ASP A CA 1
ATOM 945 C C . ASP A 1 114 ? -4.851 -18.108 30.383 1.00 36.66 114 ASP A C 1
ATOM 947 O O . ASP A 1 114 ? -4.533 -18.457 29.240 1.00 36.66 114 ASP A O 1
ATOM 951 N N . VAL A 1 115 ? -4.034 -17.582 31.301 1.00 39.03 115 VAL A N 1
ATOM 952 C CA . VAL A 1 115 ? -2.617 -17.168 31.256 1.00 39.03 115 VAL A CA 1
ATOM 953 C C . VAL A 1 115 ? -2.315 -15.799 30.640 1.00 39.03 115 VAL A C 1
ATOM 955 O O . VAL A 1 115 ? -2.207 -15.669 29.400 1.00 39.03 115 VAL A O 1
#

Secondary structure (DSSP, 8-state):
-HHHHHHHHHHHHHHHHHTHHHHHHHHHHHHHHHHHHHHHHHHHHHHHHHTTPEEETTEEE-HHHHHHHHHHHHHHHHTT-SPPPHHHHHHHHHHHHGGGSPP----S---SS--

Radius of gyration: 27.28 Å; chains: 1; bounding box: 65×40×62 Å

pLDDT: mean 77.06, std 14.12, range [34.75, 93.62]

Sequence (115 aa):
MSAWFDAWGQLIGEWWHSLGLRGQNDLWLTIGWVALVLWAWGSYRLLRRIAGYRKFGGRWYSAVEYERLMQVLWEDQQAGKRVMSHAELQALRQFRYGNTVKPIISGKGGGYFDV